Protein 1GCC (pdb70)

Radius of gyration: 11.5 Å; Cα contacts (8 Å, |Δi|>4): 110; chains: 1; bounding box: 33×25×25 Å

Foldseek 3Di:
DAAAQWDAD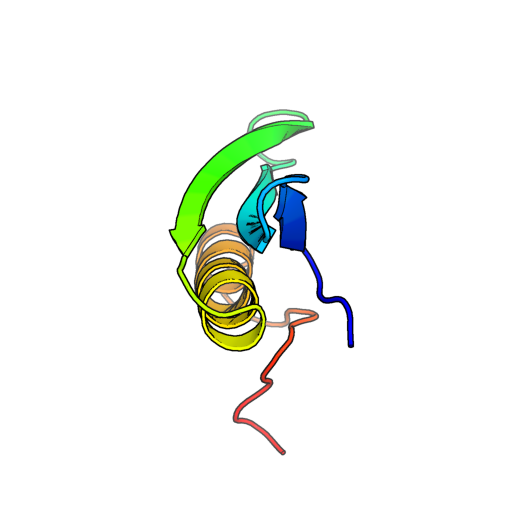PVQWIWGWDFQCVVPGDIDTLDIDNDRVVSQVSVQVVQCVRVVDDDDGDDDVVD

Solvent-accessible surface area: 4976 Å² total; per-residue (Å²): 211,163,38,98,23,18,97,122,72,109,193,51,59,41,0,0,30,9,160,5,104,99,131,143,28,36,166,52,117,48,23,69,39,130,67,10,94,69,0,0,65,19,19,14,160,16,1,86,215,67,149,53,63,222,30,121,24,22,69,60,172,233,173

Structure (mmCIF, N/CA/C/O backbone):
data_1GCC
#
_entry.id   1GCC
#
_cell.length_a   1.000
_cell.length_b   1.000
_cell.length_c   1.000
_cell.angle_alpha   90.00
_cell.angle_beta   90.00
_cell.angle_gamma   90.00
#
_symmetry.space_group_name_H-M   'P 1'
#
loop_
_entity.id
_entity.type
_entity.pdbx_description
1 polymer "DNA (5'-D(*TP*AP*GP*CP*CP*GP*CP*CP*AP*GP*C)-3')"
2 polymer "DNA (5'-D(*GP*CP*TP*GP*GP*CP*GP*GP*CP*TP*A)-3')"
3 polymer 'ETHYLENE RESPONSIVE ELEMENT BINDING FACTOR 1'
#
loop_
_atom_site.group_PDB
_atom_site.id
_atom_site.type_symbol
_atom_site.label_atom_id
_atom_site.label_alt_id
_atom_site.label_comp_id
_atom_site.label_asym_id
_atom_site.label_entity_id
_atom_site.label_seq_id
_atom_site.pdbx_PDB_ins_code
_atom_site.Cartn_x
_atom_site.Cartn_y
_atom_site.Cartn_z
_atom_site.occupancy
_atom_site.B_iso_or_equiv
_atom_site.auth_seq_id
_atom_site.auth_comp_id
_atom_site.auth_asym_id
_atom_site.auth_atom_id
_atom_site.pdbx_PDB_model_num
ATOM 693 N N . LYS C 3 1 ? 26.577 11.942 6.920 1.00 0.00 144 LYS A N 1
ATOM 694 C CA . LYS C 3 1 ? 25.732 12.963 7.576 1.00 0.00 144 LYS A CA 1
ATOM 695 C C . LYS C 3 1 ? 26.475 13.655 8.723 1.00 0.00 144 LYS A C 1
ATOM 696 O O . LYS C 3 1 ? 27.375 13.070 9.327 1.00 0.00 144 LYS A O 1
ATOM 717 N N . HIS C 3 2 ? 26.055 14.890 9.037 1.00 0.00 145 HIS A N 1
ATOM 718 C CA . HIS C 3 2 ? 26.373 15.578 10.287 1.00 0.00 145 HIS A CA 1
ATOM 719 C C . HIS C 3 2 ? 25.146 15.568 11.203 1.00 0.00 145 HIS A C 1
ATOM 720 O O . HIS C 3 2 ? 24.053 15.165 10.795 1.00 0.00 145 HIS A O 1
ATOM 734 N N . TYR C 3 3 ? 25.339 16.004 12.453 1.00 0.00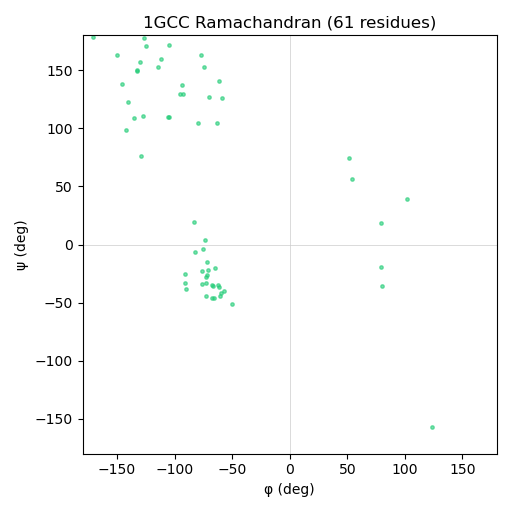 146 TYR A N 1
ATOM 735 C CA . TYR C 3 3 ? 24.336 15.913 13.500 1.00 0.00 146 TYR A CA 1
ATOM 736 C C . TYR C 3 3 ? 24.476 17.062 14.508 1.00 0.00 146 TYR A C 1
ATOM 737 O O . TYR C 3 3 ? 25.511 17.718 14.592 1.00 0.00 146 TYR A O 1
ATOM 755 N N . ARG C 3 4 ? 23.405 17.264 15.280 1.00 0.00 147 ARG A N 1
ATOM 756 C CA . ARG C 3 4 ? 23.257 18.274 16.320 1.00 0.00 147 ARG A CA 1
ATOM 757 C C . ARG C 3 4 ? 24.161 17.925 17.503 1.00 0.00 147 ARG A C 1
ATOM 758 O O . ARG C 3 4 ? 24.151 16.797 17.992 1.00 0.00 147 ARG A O 1
ATOM 779 N N . GLY C 3 5 ? 24.988 18.892 17.908 1.00 0.00 148 GLY A N 1
ATOM 780 C CA . GLY C 3 5 ? 26.118 18.763 18.808 1.00 0.00 148 GLY A CA 1
ATOM 781 C C . GLY C 3 5 ? 27.397 18.207 18.176 1.00 0.00 148 GLY A C 1
ATOM 782 O O . GLY C 3 5 ? 28.460 18.368 18.771 1.00 0.00 148 GLY A O 1
ATOM 786 N N . VAL C 3 6 ? 27.304 17.537 17.020 1.00 0.00 149 VAL A N 1
ATOM 787 C CA . VAL C 3 6 ? 28.329 16.595 16.580 1.00 0.00 149 VAL A CA 1
ATOM 788 C C . VAL C 3 6 ? 29.330 17.240 15.647 1.00 0.00 149 VAL A C 1
ATOM 789 O O . VAL C 3 6 ? 28.979 17.867 14.647 1.00 0.00 149 VAL A O 1
ATOM 802 N N . ARG C 3 7 ? 30.598 17.032 16.003 1.00 0.00 150 ARG A N 1
ATOM 803 C CA . ARG C 3 7 ? 31.726 17.738 15.455 1.00 0.00 150 ARG A CA 1
ATOM 804 C C . ARG C 3 7 ? 32.835 16.748 15.145 1.00 0.00 150 ARG A C 1
ATOM 805 O O . ARG C 3 7 ? 33.471 16.207 16.054 1.00 0.00 150 ARG A O 1
ATOM 826 N N . GLN C 3 8 ? 33.061 16.527 13.847 1.00 0.00 151 GLN A N 1
ATOM 827 C CA . GLN C 3 8 ? 34.177 15.743 13.362 1.00 0.00 151 GLN A CA 1
ATOM 828 C C . GLN C 3 8 ? 35.500 16.360 13.838 1.00 0.00 151 GLN A C 1
ATOM 829 O O . GLN C 3 8 ? 35.777 17.539 13.625 1.00 0.00 151 GLN A O 1
ATOM 843 N N . ARG C 3 9 ? 36.303 15.517 14.478 1.00 0.00 152 ARG A N 1
ATOM 844 C CA . ARG C 3 9 ? 37.695 15.735 14.819 1.00 0.00 152 ARG A CA 1
ATOM 845 C C . ARG C 3 9 ? 38.547 15.133 13.701 1.00 0.00 152 ARG A C 1
ATOM 846 O O . ARG C 3 9 ? 38.213 14.047 13.220 1.00 0.00 152 ARG A O 1
ATOM 867 N N . PRO C 3 10 ? 39.621 15.816 13.243 1.00 0.00 153 PRO A N 1
ATOM 868 C CA . PRO C 3 10 ? 40.205 15.597 11.922 1.00 0.00 153 PRO A CA 1
ATOM 869 C C . PRO C 3 10 ? 40.843 14.212 11.660 1.00 0.00 153 PRO A C 1
ATOM 870 O O . PRO C 3 10 ? 40.951 13.8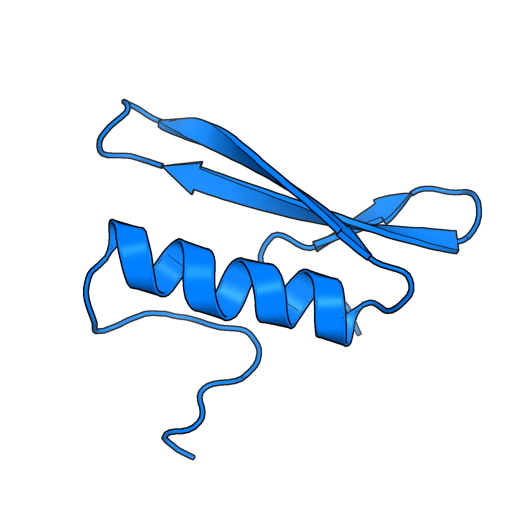29 10.498 1.00 0.00 153 PRO A O 1
ATOM 881 N N . TRP C 3 11 ? 41.206 13.454 12.699 1.00 0.00 154 TRP A N 1
ATOM 882 C CA . TRP C 3 11 ? 41.647 12.046 12.603 1.00 0.00 154 TRP A CA 1
ATOM 883 C C . TRP C 3 11 ? 40.498 11.051 12.358 1.00 0.00 154 TRP A C 1
ATOM 884 O O . TRP C 3 11 ? 40.768 9.867 12.161 1.00 0.00 154 TRP A O 1
ATOM 905 N N . GLY C 3 12 ? 39.234 11.506 12.339 1.00 0.00 155 GLY A N 1
ATOM 906 C CA . GLY C 3 12 ? 38.071 10.702 11.979 1.00 0.00 155 GLY A CA 1
ATOM 907 C C . GLY C 3 12 ? 37.245 10.222 13.168 1.00 0.00 155 GLY A C 1
ATOM 908 O O . GLY C 3 12 ? 36.752 9.092 13.125 1.00 0.00 155 GLY A O 1
ATOM 9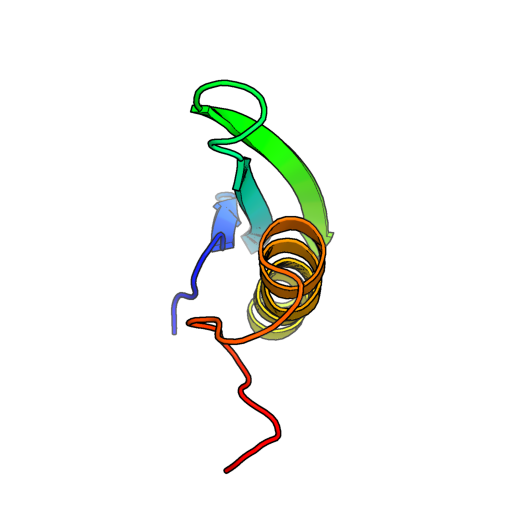12 N N . LYS C 3 13 ? 37.059 11.053 14.212 1.00 0.00 156 LYS A N 1
ATOM 913 C CA . LYS C 3 13 ? 36.152 10.761 15.320 1.00 0.00 156 LYS A CA 1
ATOM 914 C C . LYS C 3 13 ? 35.129 11.892 15.515 1.00 0.00 156 LYS A C 1
ATOM 915 O O . LYS C 3 13 ? 35.246 12.930 14.884 1.00 0.00 156 LYS A O 1
ATOM 934 N N . PHE C 3 14 ? 34.128 11.668 16.367 1.00 0.00 157 PHE A N 1
ATOM 935 C CA . PHE C 3 14 ? 32.991 12.567 16.552 1.00 0.00 157 PHE A CA 1
ATOM 936 C C . PHE C 3 14 ? 32.817 12.902 18.021 1.00 0.00 157 PHE A C 1
ATOM 937 O O . PHE C 3 14 ? 32.420 12.058 18.825 1.00 0.00 157 PHE A O 1
ATOM 954 N N . ALA C 3 15 ? 33.106 14.162 18.366 1.00 0.00 158 ALA A N 1
ATOM 955 C CA . ALA C 3 15 ? 32.724 14.751 19.633 1.00 0.00 158 ALA A CA 1
ATOM 956 C C . ALA C 3 15 ? 31.246 15.127 19.615 1.00 0.00 158 ALA A C 1
ATOM 957 O O . ALA C 3 15 ? 30.651 15.254 18.546 1.00 0.00 158 ALA A O 1
ATOM 964 N N . ALA C 3 16 ? 30.680 15.356 20.803 1.00 0.00 159 ALA A N 1
ATOM 965 C CA . ALA C 3 16 ? 29.342 15.889 20.955 1.00 0.00 159 ALA A CA 1
ATOM 966 C C . ALA C 3 16 ? 29.333 16.889 22.112 1.00 0.00 159 ALA A C 1
ATOM 967 O O . ALA C 3 16 ? 29.703 16.557 23.232 1.00 0.00 159 ALA A O 1
ATOM 974 N N . GLU C 3 17 ? 28.916 18.109 21.794 1.00 0.00 160 GLU A N 1
ATOM 975 C CA . GLU C 3 17 ? 28.614 19.180 22.737 1.00 0.00 160 GLU A CA 1
ATOM 976 C C . GLU C 3 17 ? 27.123 19.448 22.701 1.00 0.00 160 GLU A C 1
ATOM 977 O O . GLU C 3 17 ? 26.467 19.228 21.690 1.00 0.00 160 GLU A O 1
ATOM 989 N N . ILE C 3 18 ? 26.622 20.064 23.763 1.00 0.00 161 ILE A N 1
ATOM 990 C CA . ILE C 3 18 ? 25.401 20.845 23.718 1.00 0.00 161 ILE A CA 1
ATOM 991 C C . ILE C 3 18 ? 25.671 22.169 24.418 1.00 0.00 161 ILE A C 1
ATOM 992 O O . ILE C 3 18 ? 26.468 22.223 25.359 1.00 0.00 161 ILE A O 1
ATOM 1008 N N . ARG C 3 19 ? 24.985 23.230 23.980 1.00 0.00 162 ARG A N 1
ATOM 1009 C CA . ARG C 3 19 ? 24.956 24.479 24.712 1.00 0.00 162 ARG A CA 1
ATOM 1010 C C . ARG C 3 19 ? 23.732 24.498 25.643 1.00 0.00 162 ARG A C 1
ATOM 1011 O O . ARG C 3 19 ? 22.614 24.228 25.215 1.00 0.00 162 ARG A O 1
ATOM 1032 N N . ASP C 3 20 ? 23.986 24.821 26.909 1.00 0.00 163 ASP A N 1
ATOM 1033 C CA . ASP C 3 20 ? 23.029 24.865 28.010 1.00 0.00 163 ASP A CA 1
ATOM 1034 C C . ASP C 3 20 ? 22.691 26.328 28.337 1.00 0.00 163 ASP A C 1
ATOM 1035 O O . ASP C 3 20 ? 23.551 27.028 28.883 1.00 0.00 163 ASP A O 1
ATOM 1044 N N . PRO C 3 21 ? 21.464 26.824 28.048 1.00 0.00 164 PRO A N 1
ATOM 1045 C CA . PRO C 3 21 ? 21.055 28.195 28.351 1.00 0.00 164 PRO A CA 1
ATOM 1046 C C . PRO C 3 21 ? 20.731 28.459 29.823 1.00 0.00 164 PRO A C 1
ATOM 1047 O O . PRO C 3 21 ? 20.788 29.617 30.241 1.00 0.00 164 PRO A O 1
ATOM 1058 N N . ALA C 3 22 ? 20.378 27.431 30.614 1.00 0.00 165 ALA A N 1
ATOM 1059 C CA . ALA C 3 22 ? 20.109 27.579 32.039 1.00 0.00 165 ALA A CA 1
ATOM 1060 C C . ALA C 3 22 ? 21.402 27.946 32.792 1.00 0.00 165 ALA A C 1
ATOM 1061 O O . ALA C 3 22 ? 21.366 28.758 33.712 1.00 0.00 165 ALA A O 1
ATOM 1068 N N . LYS C 3 23 ? 22.534 27.400 32.332 1.00 0.00 166 LYS A N 1
ATOM 1069 C CA . LYS C 3 23 ? 23.902 27.755 32.725 1.00 0.00 166 LYS A CA 1
ATOM 1070 C C . LYS C 3 23 ? 24.433 28.986 31.957 1.00 0.00 166 LYS A C 1
ATOM 1071 O O . LYS C 3 23 ? 25.646 29.190 31.898 1.00 0.00 166 LYS A O 1
ATOM 1090 N N . ASN C 3 24 ? 23.542 29.808 31.371 1.00 0.00 167 ASN A N 1
ATOM 1091 C CA . ASN C 3 24 ? 23.828 31.018 30.599 1.00 0.00 167 ASN A CA 1
ATOM 1092 C C . ASN C 3 24 ? 24.812 30.763 29.445 1.00 0.00 167 ASN A C 1
ATOM 1093 O O . ASN C 3 24 ? 25.860 31.400 29.339 1.00 0.00 167 ASN A O 1
ATOM 1104 N N . GLY C 3 25 ? 24.447 29.819 28.568 1.00 0.00 168 GLY A N 1
ATOM 1105 C CA . GLY C 3 25 ? 25.147 29.541 27.323 1.00 0.00 168 GLY A CA 1
ATOM 1106 C C . GLY C 3 25 ? 26.415 28.702 27.480 1.00 0.00 168 GLY A C 1
ATOM 1107 O O . GLY C 3 25 ? 27.240 28.718 26.573 1.00 0.00 168 GLY A O 1
ATOM 1111 N N . ALA C 3 26 ? 26.612 27.983 28.599 1.00 0.00 169 ALA A N 1
ATOM 1112 C CA . ALA C 3 26 ? 27.752 27.094 28.798 1.00 0.00 169 ALA A CA 1
ATOM 1113 C C . ALA C 3 26 ? 27.763 25.953 27.758 1.00 0.00 169 ALA A C 1
ATOM 1114 O O . ALA C 3 26 ? 26.714 25.389 27.481 1.00 0.00 169 ALA A O 1
ATOM 1121 N N . ARG C 3 27 ? 28.940 25.575 27.252 1.00 0.00 170 ARG A N 1
ATOM 1122 C CA . ARG C 3 27 ? 29.108 24.269 26.591 1.00 0.00 170 ARG A CA 1
ATOM 1123 C C . ARG C 3 27 ? 29.140 23.177 27.656 1.00 0.00 170 ARG A C 1
ATOM 1124 O O . ARG C 3 27 ? 29.551 23.402 28.798 1.00 0.00 170 ARG A O 1
ATOM 1145 N N . VAL C 3 28 ? 28.727 21.978 27.249 1.00 0.00 171 VAL A N 1
ATOM 1146 C CA . VAL C 3 28 ? 28.667 20.791 28.081 1.00 0.00 171 VAL A CA 1
ATOM 1147 C C . VAL C 3 28 ? 29.092 19.643 27.179 1.00 0.00 171 VAL A C 1
ATOM 1148 O O . VAL C 3 28 ? 28.324 19.176 26.337 1.00 0.00 171 VAL A O 1
ATOM 1161 N N . TRP C 3 29 ? 30.367 19.273 27.312 1.00 0.00 172 TRP A N 1
ATOM 1162 C CA . TRP C 3 29 ? 31.033 18.309 26.463 1.00 0.00 172 TRP A CA 1
ATOM 1163 C C . TRP C 3 29 ? 30.654 16.899 26.895 1.00 0.00 172 TRP A C 1
ATOM 1164 O O . TRP C 3 29 ? 31.104 16.391 27.923 1.00 0.00 172 TRP A O 1
ATOM 1185 N N . LEU C 3 30 ? 29.782 16.287 26.096 1.00 0.00 173 LEU A N 1
ATOM 1186 C CA . LEU C 3 30 ? 29.170 14.993 26.334 1.00 0.00 173 LEU A CA 1
ATOM 1187 C C . LEU C 3 30 ? 30.177 13.838 26.161 1.00 0.00 173 LEU A C 1
ATOM 1188 O O . LEU C 3 30 ? 29.908 12.734 26.626 1.00 0.00 173 LEU A O 1
ATOM 1204 N N . GLY C 3 31 ? 31.322 14.124 25.535 1.00 0.00 174 GLY A N 1
ATOM 1205 C CA . GLY C 3 31 ? 32.431 13.203 25.311 1.00 0.00 174 GLY A CA 1
ATOM 1206 C C . GLY C 3 31 ? 32.767 13.102 23.827 1.00 0.00 174 GLY A C 1
ATOM 1207 O O . GLY C 3 31 ? 32.476 13.999 23.031 1.00 0.00 174 GLY A O 1
ATOM 1211 N N . THR C 3 32 ? 33.399 11.979 23.476 1.00 0.00 175 THR A N 1
ATOM 1212 C CA . THR C 3 32 ? 33.752 11.563 22.120 1.00 0.00 175 THR A CA 1
ATOM 1213 C C . THR C 3 32 ? 33.350 10.110 21.916 1.00 0.00 175 THR A C 1
ATOM 1214 O O . THR C 3 32 ? 33.338 9.298 22.843 1.00 0.00 175 THR A O 1
ATOM 1225 N N . PHE C 3 33 ? 33.028 9.811 20.658 1.00 0.00 176 PHE A N 1
ATOM 1226 C CA . PHE C 3 33 ? 32.299 8.631 20.238 1.00 0.00 176 PHE A CA 1
ATOM 1227 C C . PHE C 3 33 ? 32.829 8.200 18.874 1.00 0.00 176 PHE A C 1
ATOM 1228 O O . PHE C 3 33 ? 33.073 9.045 18.010 1.00 0.00 176 PHE A O 1
ATOM 1245 N N . GLU C 3 34 ? 33.011 6.887 18.686 1.00 0.00 177 GLU A N 1
ATOM 1246 C CA . GLU C 3 34 ? 33.624 6.322 17.485 1.00 0.00 177 GLU A CA 1
ATOM 1247 C C . GLU C 3 34 ? 32.820 6.646 16.216 1.00 0.00 177 GLU A C 1
ATOM 1248 O O . GLU C 3 34 ? 33.423 6.896 15.175 1.00 0.00 177 GLU A O 1
ATOM 1260 N N . THR C 3 35 ? 31.484 6.664 16.317 1.00 0.00 178 THR A N 1
ATOM 1261 C CA . THR C 3 35 ? 30.574 6.882 15.191 1.00 0.00 178 THR A CA 1
ATOM 1262 C C . THR C 3 35 ? 29.817 8.200 15.369 1.00 0.00 178 THR A C 1
ATOM 1263 O O . THR C 3 35 ? 29.594 8.662 16.491 1.00 0.00 178 THR A O 1
ATOM 1274 N N . ALA C 3 36 ? 29.411 8.793 14.239 1.00 0.00 179 ALA A N 1
ATOM 1275 C CA . ALA C 3 36 ? 28.690 10.060 14.202 1.00 0.00 179 ALA A CA 1
ATOM 1276 C C . ALA C 3 36 ? 27.299 9.923 14.822 1.00 0.00 179 ALA A C 1
ATOM 1277 O O . ALA C 3 36 ? 26.848 10.841 15.497 1.00 0.00 179 ALA A O 1
ATOM 1284 N N . GLU C 3 37 ? 26.645 8.766 14.628 1.00 0.00 180 GLU A N 1
ATOM 1285 C CA . GLU C 3 37 ? 25.337 8.410 15.154 1.00 0.00 180 GLU A CA 1
ATOM 1286 C C . GLU C 3 37 ? 25.334 8.163 16.671 1.00 0.00 180 GLU A C 1
ATOM 1287 O O . GLU C 3 37 ? 24.272 8.244 17.278 1.00 0.00 180 GLU A O 1
ATOM 1299 N N . ASP C 3 38 ? 26.482 7.856 17.289 1.00 0.00 181 ASP A N 1
ATOM 1300 C CA . ASP C 3 38 ? 26.588 7.625 18.732 1.00 0.00 181 ASP A CA 1
ATOM 1301 C C . ASP C 3 38 ? 26.921 8.926 19.470 1.00 0.00 181 ASP A C 1
ATOM 1302 O O . ASP C 3 38 ? 26.421 9.154 20.569 1.00 0.00 181 ASP A O 1
ATOM 1311 N N . ALA C 3 39 ? 27.700 9.808 18.826 1.00 0.00 182 ALA A N 1
ATOM 1312 C CA . ALA C 3 39 ? 27.887 11.203 19.204 1.00 0.00 182 ALA A CA 1
ATOM 1313 C C . ALA C 3 39 ? 26.552 11.952 19.173 1.00 0.00 182 ALA A C 1
ATOM 1314 O O . ALA C 3 39 ? 26.218 12.700 20.088 1.00 0.00 182 ALA A O 1
ATOM 1321 N N . ALA C 3 40 ? 25.790 11.714 18.111 1.00 0.00 183 ALA A N 1
ATOM 1322 C CA . ALA C 3 40 ? 24.493 12.307 17.863 1.00 0.00 183 ALA A CA 1
ATOM 1323 C C . ALA C 3 40 ? 23.425 11.725 18.782 1.00 0.00 18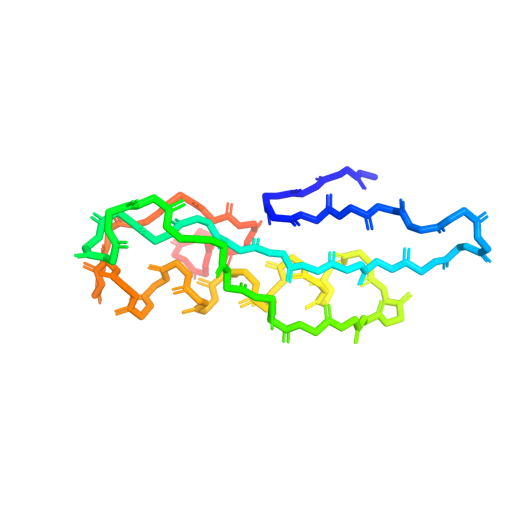3 ALA A C 1
ATOM 1324 O O . ALA C 3 40 ? 22.535 12.461 19.206 1.00 0.00 183 ALA A O 1
ATOM 1331 N N . LEU C 3 41 ? 23.527 10.437 19.154 1.00 0.00 184 LEU A N 1
ATOM 1332 C CA . LEU C 3 41 ? 22.669 9.860 20.174 1.00 0.00 184 LEU A CA 1
ATOM 1333 C C . LEU C 3 41 ? 23.039 10.372 21.582 1.00 0.00 184 LEU A C 1
ATOM 1334 O O . LEU C 3 41 ? 22.162 10.443 22.440 1.00 0.00 184 LEU 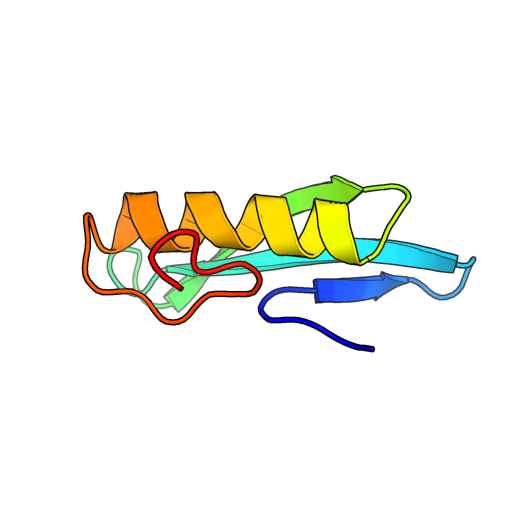A O 1
ATOM 1350 N N . ALA C 3 42 ? 24.292 10.778 21.833 1.00 0.00 185 ALA A N 1
ATOM 1351 C CA . ALA C 3 42 ? 24.657 11.361 23.126 1.00 0.00 185 ALA A CA 1
ATOM 1352 C C . ALA C 3 42 ? 23.975 12.712 23.311 1.00 0.00 185 ALA A C 1
ATOM 1353 O O . ALA C 3 42 ? 23.382 12.962 24.360 1.00 0.00 185 ALA A O 1
ATOM 1360 N N . TYR C 3 43 ? 24.023 13.551 22.265 1.00 0.00 186 TYR A N 1
ATOM 1361 C CA . TYR C 3 43 ? 23.293 14.802 22.186 1.00 0.00 186 TYR A CA 1
ATOM 1362 C C . TYR C 3 43 ? 21.785 14.590 22.361 1.00 0.00 186 TYR A C 1
ATOM 1363 O O . TYR C 3 43 ? 21.143 15.397 23.030 1.00 0.00 186 TYR A O 1
A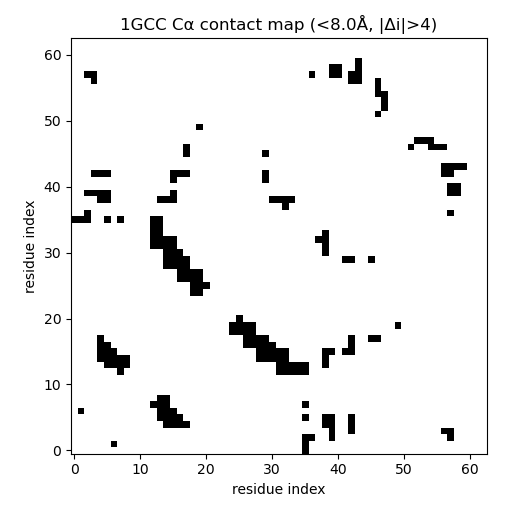TOM 1381 N N . ASP C 3 44 ? 21.240 13.517 21.772 1.00 0.00 187 ASP A N 1
ATOM 1382 C CA . ASP C 3 44 ? 19.827 13.154 21.828 1.00 0.00 187 ASP A CA 1
ATOM 1383 C C . ASP C 3 44 ? 19.315 13.152 23.268 1.00 0.00 187 ASP A C 1
ATOM 1384 O O . ASP C 3 44 ? 18.324 13.821 23.555 1.00 0.00 187 ASP A O 1
ATOM 1393 N N . ARG C 3 45 ? 20.018 12.453 24.179 1.00 0.00 188 ARG A N 1
ATOM 1394 C CA . ARG C 3 45 ? 19.700 12.403 25.600 1.00 0.00 188 ARG A CA 1
ATOM 1395 C C . ARG C 3 45 ? 20.114 13.694 26.343 1.00 0.00 188 ARG A C 1
ATOM 1396 O O . ARG C 3 45 ? 19.398 14.077 27.258 1.00 0.00 188 ARG A O 1
ATOM 1417 N N . ALA C 3 46 ? 21.212 14.362 25.969 1.00 0.00 189 ALA A N 1
ATOM 1418 C CA . ALA C 3 46 ? 21.679 15.578 26.658 1.00 0.00 189 ALA A CA 1
ATOM 1419 C C . ALA C 3 46 ? 20.712 16.758 26.506 1.00 0.00 189 ALA A C 1
ATOM 1420 O O . ALA C 3 46 ? 20.394 17.403 27.507 1.00 0.00 189 ALA A O 1
ATOM 1427 N N . ALA C 3 47 ? 20.220 17.024 25.282 1.00 0.00 190 ALA A N 1
ATOM 1428 C CA . ALA C 3 47 ? 19.160 17.999 25.035 1.00 0.00 190 ALA A CA 1
ATOM 1429 C C . ALA C 3 47 ? 17.895 17.617 25.785 1.00 0.00 190 ALA A C 1
ATOM 1430 O O . ALA C 3 47 ? 17.272 18.489 26.384 1.00 0.00 190 ALA A O 1
ATOM 1437 N N . PHE C 3 48 ? 17.540 16.323 25.788 1.00 0.00 191 PHE A N 1
ATOM 1438 C CA . PHE C 3 48 ? 16.363 15.842 26.491 1.00 0.00 191 PHE A CA 1
ATOM 1439 C C . PHE C 3 48 ? 16.449 16.083 28.001 1.00 0.00 191 PHE A C 1
ATOM 1440 O O . PHE C 3 48 ? 15.419 16.367 28.601 1.00 0.00 191 PHE A O 1
ATOM 1457 N N . ARG C 3 49 ? 17.640 15.994 28.622 1.00 0.00 192 ARG A N 1
ATOM 1458 C CA . ARG C 3 49 ? 17.801 16.219 30.059 1.00 0.00 192 ARG A CA 1
ATOM 1459 C C . ARG C 3 49 ? 17.676 17.707 30.419 1.00 0.00 192 ARG A C 1
ATOM 1460 O O . ARG C 3 49 ? 16.968 18.006 31.380 1.00 0.00 192 ARG A O 1
ATOM 1481 N N . MET C 3 50 ? 18.295 18.641 29.670 1.00 0.00 193 MET A N 1
ATOM 1482 C CA . MET C 3 50 ? 18.161 20.076 29.964 1.00 0.00 193 MET A CA 1
ATOM 1483 C C . MET C 3 50 ? 16.780 20.657 29.602 1.00 0.00 193 MET A C 1
ATOM 1484 O O . MET C 3 50 ? 16.354 21.614 30.245 1.00 0.00 193 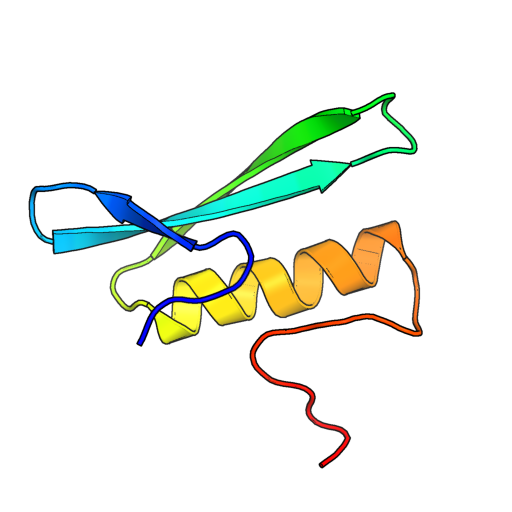MET A O 1
ATOM 1498 N N . ARG C 3 51 ? 16.083 20.087 28.608 1.00 0.00 194 ARG A N 1
ATOM 1499 C CA . ARG C 3 51 ? 14.754 20.530 28.163 1.00 0.00 194 ARG A CA 1
ATOM 1500 C C . ARG C 3 51 ? 13.623 19.808 28.906 1.00 0.00 194 ARG A C 1
ATOM 1501 O O . ARG C 3 51 ? 12.519 20.341 29.009 1.00 0.00 194 ARG A O 1
ATOM 1522 N N . GLY C 3 52 ? 13.900 18.598 29.413 1.00 0.00 195 GLY A N 1
ATOM 1523 C CA . GLY C 3 52 ? 12.994 17.678 30.094 1.00 0.00 195 GLY A CA 1
ATOM 1524 C C . GLY C 3 52 ? 12.107 16.868 29.140 1.00 0.00 195 GLY A C 1
ATOM 1525 O O . GLY C 3 52 ? 11.815 15.704 29.413 1.00 0.00 195 GLY A O 1
ATOM 1529 N N . SER C 3 53 ? 11.680 17.489 28.032 1.00 0.00 196 SER A N 1
ATOM 1530 C CA . SER C 3 53 ? 10.828 16.967 26.967 1.00 0.00 196 SER A CA 1
ATOM 1531 C C . SER C 3 53 ? 10.812 17.996 25.822 1.00 0.00 196 SER A C 1
ATOM 1532 O O . SER C 3 53 ? 11.408 19.067 25.950 1.00 0.00 196 SER A O 1
ATOM 1540 N N . ARG C 3 54 ? 10.097 17.694 24.723 1.00 0.00 197 ARG A N 1
ATOM 1541 C CA . ARG C 3 54 ? 9.883 18.580 23.574 1.00 0.00 197 ARG A CA 1
ATOM 1542 C C . ARG C 3 54 ? 11.214 19.131 23.042 1.00 0.00 197 ARG A C 1
ATOM 1543 O O . ARG C 3 54 ? 11.536 20.297 23.261 1.00 0.00 197 ARG A O 1
ATOM 1564 N N . ALA C 3 55 ? 11.989 18.280 22.354 1.00 0.00 198 ALA A N 1
ATOM 1565 C CA . ALA C 3 55 ? 13.342 18.580 21.895 1.00 0.00 198 ALA A CA 1
ATOM 1566 C C . ALA C 3 55 ? 13.535 18.255 20.407 1.00 0.00 198 ALA A C 1
ATOM 1567 O O . ALA C 3 55 ? 12.826 17.427 19.835 1.00 0.00 198 ALA A O 1
ATOM 1574 N N . LEU C 3 56 ? 14.529 18.922 19.809 1.00 0.00 199 LEU A N 1
ATOM 1575 C CA . LEU C 3 56 ? 14.957 18.808 18.418 1.00 0.00 199 LEU A CA 1
ATOM 1576 C C . LEU C 3 56 ? 16.267 18.021 18.440 1.00 0.00 199 LEU A C 1
ATOM 1577 O O . LEU C 3 56 ? 17.270 18.484 18.971 1.00 0.00 199 LEU A O 1
ATOM 1593 N N . LEU C 3 57 ? 16.192 16.790 17.941 1.00 0.00 200 LEU A N 1
ATOM 1594 C CA . LEU C 3 57 ? 17.161 15.734 18.210 1.00 0.00 200 LEU A CA 1
ATOM 1595 C C . LEU C 3 57 ? 17.696 15.146 16.907 1.00 0.00 200 LEU A C 1
ATOM 1596 O O . LEU C 3 57 ? 17.269 15.514 15.810 1.00 0.00 200 LEU A O 1
ATOM 1612 N N . ASN C 3 58 ? 18.631 14.201 17.043 1.00 0.00 201 ASN A N 1
ATOM 1613 C CA . ASN C 3 58 ? 19.201 13.452 15.936 1.00 0.00 201 ASN A CA 1
ATOM 1614 C C . ASN C 3 58 ? 18.414 12.178 15.645 1.00 0.00 201 ASN A C 1
ATOM 1615 O O . ASN C 3 58 ? 18.210 11.853 14.475 1.00 0.00 201 ASN A O 1
ATOM 1626 N N . PHE C 3 59 ? 17.942 11.493 16.695 1.00 0.00 202 PHE A N 1
ATOM 1627 C CA . PHE C 3 59 ? 17.137 10.281 16.615 1.00 0.00 202 PHE A CA 1
ATOM 1628 C C . PHE C 3 59 ? 15.883 10.433 17.494 1.00 0.00 202 PHE A C 1
ATOM 1629 O O . PHE C 3 59 ? 15.814 9.844 18.572 1.00 0.00 202 PHE A O 1
ATOM 1646 N N . PRO C 3 60 ? 14.883 11.200 17.024 1.00 0.00 203 PRO A N 1
ATOM 1647 C CA . PRO C 3 60 ? 13.562 11.247 17.643 1.00 0.00 203 PRO A CA 1
ATOM 1648 C C . PRO C 3 60 ? 12.913 9.862 17.554 1.00 0.00 203 PRO A C 1
ATOM 1649 O O . PRO C 3 60 ? 12.460 9.453 16.485 1.00 0.00 203 PRO A O 1
ATOM 1660 N N . LEU C 3 61 ? 12.875 9.125 18.677 1.00 0.00 204 LEU A N 1
ATOM 1661 C CA . LEU C 3 61 ? 12.257 7.802 18.746 1.00 0.00 204 LEU A CA 1
ATOM 1662 C C . LEU C 3 61 ? 10.707 7.841 18.716 1.00 0.00 204 LEU A C 1
ATOM 1663 O O . LEU C 3 61 ? 10.086 6.783 18.807 1.00 0.00 204 LEU A O 1
ATOM 1679 N N . ARG C 3 62 ? 10.085 9.026 18.556 1.00 0.00 205 ARG A N 1
ATOM 1680 C CA . ARG C 3 62 ? 8.634 9.200 18.375 1.00 0.00 205 ARG A CA 1
ATOM 1681 C C . ARG C 3 62 ? 8.166 8.990 16.913 1.00 0.00 205 ARG A C 1
ATOM 1682 O O . ARG C 3 62 ? 6.959 8.996 16.685 1.00 0.00 205 ARG A O 1
ATOM 1703 N N . VAL C 3 63 ? 9.082 8.806 15.946 1.00 0.00 206 VAL A N 1
ATOM 1704 C CA . VAL C 3 63 ? 8.775 8.594 14.519 1.00 0.00 206 VAL A CA 1
ATOM 1705 C C . VAL C 3 63 ? 9.469 7.333 13.999 1.00 0.00 206 VAL A C 1
ATOM 1706 O O . VAL C 3 63 ? 8.800 6.602 13.227 1.00 0.00 206 VAL A O 1
#

Secondary structure (DSSP, 8-state):
---TTEEEETTTEEEEEEEETTTTSEEEEEEEESSHHHHHHHHHHHHHHHHSS----SS-TT-

Nearest PDB structures (foldseek):
  1gcc-assembly1_A  TM=1.016E+00  e=3.251E-12  Arabidopsis thaliana
  3gcc-assembly1_A  TM=9.267E-01  e=1.377E-09  Arabidopsis thaliana
  5wx9-assembly1_A  TM=8.694E-01  e=4.225E-07  Arabidopsis thaliana
  7wq5-assembly1_A  TM=8.728E-01  e=3.871E-04  Arabidopsis thaliana
  3io5-assembly1_B  TM=5.493E-01  e=6.750E-01  Tequatrovirus T4

Sequence (63 aa):
KHYRGVRQRPWGKFAAEIRDPAKNGARVWLGTFETAEDAALAYDRAAFRMRGSRALLNFPLRV